Protein AF-A0A432V6X8-F1 (afdb_monomer)

pLDDT: mean 91.4, std 6.16, range [63.12, 97.38]

Foldseek 3Di:
DADPVVRDDAAEDPVQLCVPPNDDDQQVSQQPDADPVRDNDGDDDDDDDDDPVRVVVHDHDYDDDDDDDDDDDDDDD

Radius of gyration: 16.14 Å; Cα contacts (8 Å, |Δi|>4): 68; chains: 1; bounding box: 35×26×55 Å

Sequence (77 aa):
MTCRYCKRSHNYRPDDLIQIFGDMDTDDLARRMKCEQGHTGLMSVESFSPTGKEAVGLRIRRLVAIKIQRIPIWRED

Organism: NCBI:txid1851146

Structure (mmCIF, N/CA/C/O backbone):
data_AF-A0A432V6X8-F1
#
_entry.id   AF-A0A432V6X8-F1
#
loop_
_atom_site.group_PDB
_atom_site.id
_atom_site.type_symbol
_atom_site.label_atom_id
_atom_site.label_alt_id
_atom_site.label_comp_id
_atom_site.label_asym_id
_atom_site.label_entity_id
_atom_site.label_seq_id
_atom_site.pdbx_PDB_ins_code
_atom_site.Cartn_x
_atom_site.Cartn_y
_atom_site.Cartn_z
_atom_site.occupancy
_atom_site.B_iso_or_equiv
_atom_site.auth_seq_id
_atom_site.auth_comp_id
_atom_site.auth_asym_id
_atom_site.auth_atom_id
_atom_site.pdbx_PDB_model_num
ATOM 1 N N . MET A 1 1 ? -1.200 2.815 5.065 1.00 91.56 1 MET A N 1
ATOM 2 C CA . MET A 1 1 ? -0.092 3.336 4.228 1.00 91.56 1 MET A CA 1
ATOM 3 C C . MET A 1 1 ? -0.308 4.801 3.926 1.00 91.56 1 MET A C 1
ATOM 5 O O . MET A 1 1 ? -1.382 5.152 3.446 1.00 91.56 1 MET A O 1
ATOM 9 N N . THR A 1 2 ? 0.706 5.629 4.154 1.00 93.69 2 THR A N 1
ATOM 10 C CA . THR A 1 2 ? 0.586 7.091 4.101 1.00 93.69 2 THR A CA 1
ATOM 11 C C . THR A 1 2 ? 1.710 7.693 3.276 1.00 93.69 2 THR A C 1
ATOM 13 O O . THR A 1 2 ? 2.887 7.457 3.556 1.00 93.69 2 THR A O 1
ATOM 16 N N . CYS A 1 3 ? 1.370 8.484 2.260 1.00 92.06 3 CYS A N 1
ATOM 17 C CA . CYS A 1 3 ? 2.380 9.200 1.486 1.00 92.06 3 CYS A CA 1
ATOM 18 C C . CYS A 1 3 ? 2.906 10.375 2.311 1.00 92.06 3 CYS A C 1
ATOM 20 O O . CYS A 1 3 ? 2.138 11.258 2.692 1.00 92.06 3 CYS A O 1
ATOM 22 N N . ARG A 1 4 ? 4.217 10.435 2.567 1.00 90.06 4 ARG A N 1
ATOM 23 C CA . ARG A 1 4 ? 4.796 11.534 3.357 1.00 90.06 4 ARG A CA 1
ATOM 24 C C . ARG A 1 4 ? 4.768 12.885 2.641 1.00 90.06 4 ARG A C 1
ATOM 26 O O . ARG A 1 4 ? 4.862 13.898 3.329 1.00 90.06 4 ARG A O 1
ATOM 33 N N . TYR A 1 5 ? 4.596 12.908 1.318 1.00 89.38 5 TYR A N 1
ATOM 34 C CA . TYR A 1 5 ? 4.476 14.137 0.534 1.00 89.38 5 TYR A CA 1
ATOM 35 C C . TYR A 1 5 ? 3.035 14.669 0.531 1.00 89.38 5 TYR A C 1
ATOM 37 O O . TYR A 1 5 ? 2.759 15.684 1.160 1.00 89.38 5 TYR A O 1
ATOM 45 N N . CYS A 1 6 ? 2.090 13.948 -0.088 1.00 90.44 6 CYS A N 1
ATOM 46 C CA . CYS A 1 6 ? 0.700 14.412 -0.217 1.00 90.44 6 CYS A CA 1
ATOM 47 C C . CYS A 1 6 ? -0.181 14.134 1.015 1.00 90.44 6 CYS A C 1
ATOM 49 O O . CYS A 1 6 ? -1.357 14.489 1.017 1.00 90.44 6 CYS A O 1
ATOM 51 N N . LYS A 1 7 ? 0.363 13.470 2.047 1.00 90.62 7 LYS A N 1
ATOM 52 C CA . LYS A 1 7 ? -0.287 13.146 3.335 1.00 90.62 7 LYS A CA 1
ATOM 53 C C . LYS A 1 7 ? -1.557 12.293 3.243 1.00 90.62 7 LYS A C 1
ATOM 55 O O . LYS A 1 7 ? -2.243 12.104 4.241 1.00 90.62 7 LYS A O 1
ATOM 60 N N . ARG A 1 8 ? -1.869 11.737 2.068 1.00 91.38 8 ARG A N 1
ATOM 61 C CA . ARG A 1 8 ? -3.007 10.828 1.887 1.00 91.38 8 ARG A CA 1
ATOM 62 C C . ARG A 1 8 ? -2.695 9.453 2.460 1.00 91.38 8 ARG A C 1
ATOM 64 O O . ARG A 1 8 ? -1.605 8.919 2.233 1.00 91.38 8 ARG A O 1
ATOM 71 N N . SER A 1 9 ? -3.693 8.882 3.129 1.00 92.81 9 SER A N 1
ATOM 72 C CA . SER A 1 9 ? -3.625 7.561 3.747 1.00 92.81 9 SER A CA 1
ATOM 73 C C . SER A 1 9 ? -4.619 6.602 3.106 1.00 92.81 9 SER A C 1
ATOM 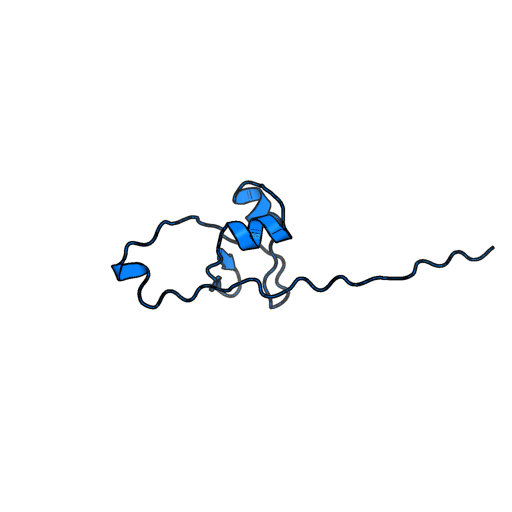75 O O . SER A 1 9 ? -5.779 6.945 2.867 1.00 92.81 9 SER A O 1
ATOM 77 N N . HIS A 1 10 ? -4.163 5.380 2.863 1.00 94.06 10 HIS A N 1
ATOM 78 C CA . HIS A 1 10 ? -4.978 4.277 2.376 1.00 94.06 10 HIS A CA 1
ATOM 79 C C . HIS A 1 10 ? -4.750 3.036 3.231 1.00 94.06 10 HIS A C 1
ATOM 81 O O . HIS A 1 10 ? -3.613 2.718 3.598 1.00 94.06 10 HIS A O 1
ATOM 87 N N . ASN A 1 11 ? -5.847 2.342 3.524 1.00 95.56 11 ASN A N 1
ATOM 88 C CA . ASN A 1 11 ? -5.835 1.057 4.206 1.00 95.56 11 ASN A CA 1
ATOM 89 C C . ASN A 1 11 ? -6.026 -0.041 3.168 1.00 95.56 11 ASN A C 1
ATOM 91 O O . ASN A 1 11 ? -6.882 0.085 2.291 1.00 95.56 11 ASN A O 1
ATOM 95 N N . TYR A 1 12 ? -5.253 -1.107 3.300 1.00 95.69 12 TYR A N 1
ATOM 96 C CA . TYR A 1 12 ? -5.284 -2.272 2.426 1.00 95.69 12 TYR A CA 1
ATOM 97 C C . TYR A 1 12 ? -5.379 -3.518 3.293 1.00 95.69 12 TYR A C 1
ATOM 99 O O . TYR A 1 12 ? -4.959 -3.495 4.453 1.00 95.69 12 TYR A O 1
ATOM 107 N N . ARG A 1 13 ? -5.913 -4.603 2.735 1.00 95.50 13 ARG A N 1
ATOM 108 C CA . ARG A 1 13 ? -5.755 -5.913 3.365 1.00 95.50 13 ARG A CA 1
ATOM 109 C C . ARG A 1 13 ? -4.340 -6.441 3.109 1.00 95.50 13 ARG A C 1
ATOM 111 O O . ARG A 1 13 ? -3.836 -6.232 2.007 1.00 95.50 13 ARG A O 1
ATOM 118 N N . PRO A 1 14 ? -3.717 -7.130 4.080 1.00 94.94 14 PRO A N 1
ATOM 119 C CA . PRO A 1 14 ? -2.429 -7.786 3.864 1.00 94.94 14 PRO A CA 1
ATOM 120 C C . PRO A 1 14 ? -2.452 -8.754 2.675 1.00 94.94 14 PRO A C 1
ATOM 122 O O . PRO A 1 14 ? -1.572 -8.671 1.828 1.00 94.94 14 PRO A O 1
ATOM 125 N N . ASP A 1 15 ? -3.501 -9.571 2.541 1.00 95.81 15 ASP A N 1
ATOM 126 C CA . ASP A 1 15 ? -3.628 -10.561 1.457 1.00 95.81 15 ASP A CA 1
ATOM 127 C C . ASP A 1 15 ? -3.563 -9.928 0.057 1.00 95.81 15 ASP A C 1
ATOM 129 O O . ASP A 1 15 ? -2.880 -10.432 -0.835 1.00 95.81 15 ASP A O 1
ATOM 133 N N . ASP A 1 16 ? -4.214 -8.772 -0.119 1.00 96.62 16 ASP A N 1
ATOM 134 C CA . ASP A 1 16 ? -4.197 -8.018 -1.378 1.00 96.62 16 ASP A CA 1
ATOM 135 C C . ASP A 1 16 ? -2.779 -7.529 -1.713 1.00 96.62 16 ASP A C 1
ATOM 137 O O . ASP A 1 16 ? -2.363 -7.527 -2.871 1.00 96.62 16 ASP A O 1
ATOM 141 N N . LEU A 1 17 ? -2.026 -7.096 -0.698 1.00 95.31 17 LEU A N 1
ATOM 142 C CA . LEU A 1 17 ? -0.657 -6.608 -0.864 1.00 95.31 17 LEU A CA 1
ATOM 143 C C . LEU A 1 17 ? 0.310 -7.757 -1.154 1.00 95.31 17 LEU A C 1
ATOM 145 O O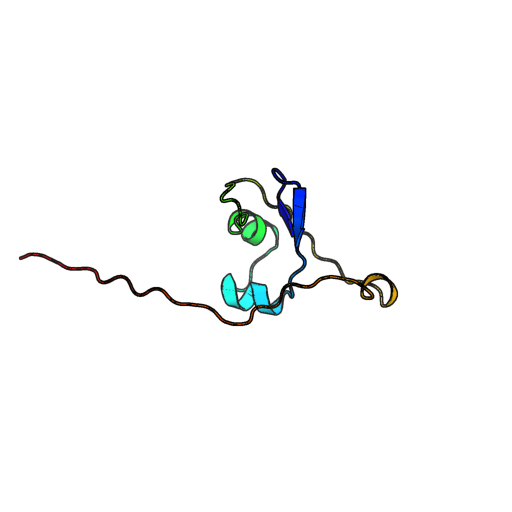 . LEU A 1 17 ? 1.168 -7.604 -2.023 1.00 95.31 17 LEU A O 1
ATOM 149 N N . ILE A 1 18 ? 0.130 -8.907 -0.501 1.00 95.75 18 ILE A N 1
ATOM 150 C CA . ILE A 1 18 ? 0.911 -10.126 -0.749 1.00 95.75 18 ILE A CA 1
ATOM 151 C C . ILE A 1 18 ? 0.716 -10.597 -2.193 1.00 95.75 18 ILE A C 1
ATOM 153 O O . ILE A 1 18 ? 1.685 -10.955 -2.860 1.00 95.75 18 ILE A O 1
ATOM 157 N N . GLN A 1 19 ? -0.506 -10.520 -2.728 1.00 95.81 19 GLN A N 1
ATOM 158 C CA . GLN A 1 19 ? -0.767 -10.882 -4.123 1.00 95.81 19 GLN A CA 1
ATOM 159 C C . GLN A 1 19 ? -0.012 -9.991 -5.133 1.00 95.81 19 GLN A C 1
ATOM 161 O O . GLN A 1 19 ? 0.300 -10.445 -6.234 1.00 95.81 19 GLN A O 1
ATOM 166 N N . ILE A 1 20 ? 0.278 -8.732 -4.783 1.00 93.81 20 ILE A N 1
ATOM 167 C CA . ILE A 1 20 ? 0.936 -7.761 -5.674 1.00 93.81 20 ILE A CA 1
ATOM 168 C C . ILE A 1 20 ? 2.458 -7.764 -5.497 1.00 93.81 20 ILE A C 1
ATOM 170 O O . ILE A 1 20 ? 3.195 -7.722 -6.482 1.00 93.81 20 ILE A O 1
ATOM 174 N N . PHE A 1 21 ? 2.933 -7.758 -4.251 1.00 93.38 21 PHE A N 1
ATOM 175 C CA . PHE A 1 21 ? 4.341 -7.532 -3.915 1.00 93.38 21 PHE A CA 1
ATOM 176 C C . PHE A 1 21 ? 5.082 -8.797 -3.474 1.00 93.38 21 PHE A C 1
ATOM 178 O O . PHE A 1 21 ? 6.316 -8.777 -3.427 1.00 93.38 21 PHE A O 1
ATOM 185 N N . GLY A 1 22 ? 4.351 -9.884 -3.211 1.00 95.19 22 GLY A N 1
ATOM 186 C CA . GLY A 1 22 ? 4.853 -11.071 -2.530 1.00 95.19 22 GLY A CA 1
ATOM 187 C C . GLY A 1 22 ? 4.827 -10.921 -1.008 1.00 95.19 22 GLY A C 1
ATOM 188 O O . GLY A 1 22 ? 4.424 -9.887 -0.474 1.00 95.19 22 GLY A O 1
ATOM 189 N N . ASP A 1 23 ? 5.261 -11.972 -0.318 1.00 94.62 23 ASP A N 1
ATOM 190 C CA . ASP A 1 23 ? 5.468 -11.946 1.129 1.00 94.62 23 ASP A CA 1
ATOM 191 C C . ASP A 1 23 ? 6.759 -11.179 1.449 1.00 94.62 23 ASP A C 1
ATOM 193 O O . ASP A 1 23 ? 7.850 -11.575 1.029 1.00 94.62 23 ASP A O 1
ATOM 197 N N . MET A 1 24 ? 6.623 -10.030 2.110 1.00 93.94 24 MET A N 1
ATOM 198 C CA . MET A 1 24 ? 7.734 -9.159 2.484 1.00 93.94 24 MET A CA 1
ATOM 199 C C . MET A 1 24 ? 7.403 -8.294 3.695 1.00 93.94 24 MET A C 1
ATOM 201 O O . MET A 1 24 ? 6.235 -8.045 4.001 1.00 93.94 24 MET A O 1
ATOM 205 N N . ASP A 1 25 ? 8.444 -7.791 4.357 1.00 93.31 25 ASP A N 1
ATOM 206 C CA . ASP A 1 25 ? 8.291 -6.882 5.486 1.00 93.31 25 ASP A CA 1
ATOM 207 C C . ASP A 1 25 ? 7.769 -5.489 5.078 1.00 93.31 25 ASP A C 1
ATOM 209 O O . ASP A 1 25 ? 7.683 -5.105 3.904 1.00 93.31 25 ASP A O 1
ATOM 213 N N . THR A 1 26 ? 7.390 -4.707 6.089 1.00 91.81 26 THR A N 1
ATOM 214 C CA . THR A 1 26 ? 6.791 -3.384 5.900 1.00 91.81 26 THR A CA 1
ATOM 215 C C . THR A 1 26 ? 7.756 -2.345 5.333 1.00 91.81 26 THR A C 1
ATOM 217 O O . THR A 1 26 ? 7.291 -1.410 4.674 1.00 91.81 26 THR A O 1
ATOM 220 N N . ASP A 1 27 ? 9.063 -2.486 5.556 1.00 90.88 27 ASP A N 1
ATOM 221 C CA . ASP A 1 27 ? 10.082 -1.535 5.098 1.00 90.88 27 ASP A CA 1
ATOM 222 C C . ASP A 1 27 ? 10.393 -1.738 3.612 1.00 90.88 27 ASP A C 1
ATOM 224 O O . ASP A 1 27 ? 10.509 -0.776 2.842 1.00 90.88 27 ASP A O 1
ATOM 228 N N . ASP A 1 28 ? 10.466 -2.988 3.167 1.00 92.38 28 ASP A N 1
ATOM 229 C CA . ASP A 1 28 ? 10.536 -3.340 1.752 1.00 92.38 28 ASP A CA 1
ATOM 230 C C . ASP A 1 28 ? 9.283 -2.898 0.998 1.00 92.38 28 ASP A C 1
ATOM 232 O O . ASP A 1 28 ? 9.369 -2.277 -0.072 1.00 92.38 28 ASP A O 1
ATOM 236 N N . LEU A 1 29 ? 8.113 -3.138 1.585 1.00 92.56 29 LEU A N 1
ATOM 237 C CA . LEU A 1 29 ? 6.845 -2.706 1.016 1.00 92.56 29 LEU A CA 1
ATOM 238 C C . LEU A 1 29 ? 6.766 -1.176 0.902 1.00 92.56 29 LEU A C 1
ATOM 240 O O . LEU A 1 29 ? 6.326 -0.646 -0.124 1.00 92.56 29 LEU A O 1
ATOM 244 N N . ALA A 1 30 ? 7.248 -0.452 1.917 1.00 91.88 30 ALA A N 1
ATOM 245 C CA . ALA A 1 30 ? 7.344 1.006 1.907 1.00 91.88 30 ALA A CA 1
ATOM 246 C C . ALA A 1 30 ? 8.230 1.529 0.767 1.00 91.88 30 ALA A C 1
ATOM 248 O O . ALA A 1 30 ? 7.918 2.561 0.167 1.00 91.88 30 ALA A O 1
ATOM 249 N N . ARG A 1 31 ? 9.316 0.818 0.443 1.00 89.56 31 ARG A N 1
ATOM 250 C CA . ARG A 1 31 ? 10.234 1.180 -0.648 1.00 89.56 31 ARG A CA 1
ATOM 251 C C . ARG A 1 31 ? 9.660 0.910 -2.040 1.00 89.56 31 ARG A C 1
ATOM 253 O O . ARG A 1 31 ? 9.974 1.651 -2.970 1.00 89.56 31 ARG A O 1
ATOM 260 N N . ARG A 1 32 ? 8.839 -0.133 -2.204 1.00 90.06 32 ARG A N 1
ATOM 261 C CA . ARG A 1 32 ? 8.268 -0.526 -3.510 1.00 90.06 32 ARG A CA 1
ATOM 262 C C . ARG A 1 32 ? 6.977 0.209 -3.866 1.00 90.06 32 ARG A C 1
ATOM 264 O O . ARG A 1 32 ? 6.691 0.405 -5.050 1.00 90.06 32 ARG A O 1
ATOM 271 N N . MET A 1 33 ? 6.201 0.616 -2.867 1.00 88.44 33 MET A N 1
ATOM 272 C CA . MET A 1 33 ? 4.953 1.347 -3.073 1.00 88.44 33 MET A CA 1
ATOM 273 C C . MET A 1 33 ? 5.188 2.743 -3.661 1.00 88.44 33 MET A C 1
ATOM 275 O O . MET A 1 33 ? 6.132 3.447 -3.308 1.00 88.44 33 MET A O 1
ATOM 279 N N . LYS A 1 34 ? 4.275 3.177 -4.536 1.00 87.69 34 LYS A N 1
ATOM 280 C CA . LYS A 1 34 ? 4.288 4.515 -5.142 1.00 87.69 34 LYS A CA 1
ATOM 281 C C . LYS A 1 34 ? 2.989 5.253 -4.848 1.00 87.69 34 LYS A 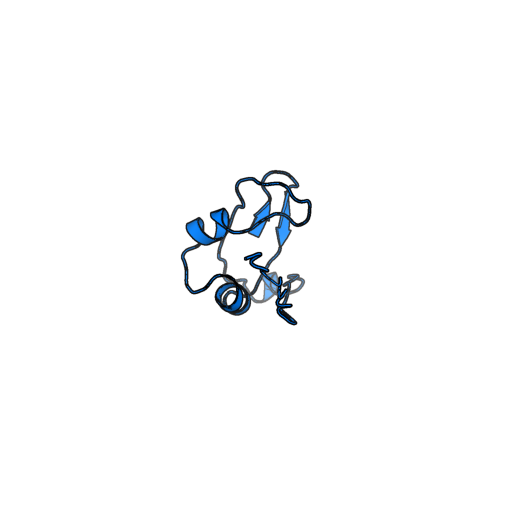C 1
ATOM 283 O O . LYS A 1 34 ? 1.917 4.653 -4.786 1.00 87.69 34 LYS A O 1
ATOM 288 N N . CYS A 1 35 ? 3.082 6.570 -4.681 1.00 88.38 35 CYS A N 1
ATOM 289 C CA . CYS A 1 35 ? 1.903 7.420 -4.585 1.00 88.38 35 CYS A CA 1
ATOM 290 C C . CYS A 1 35 ? 1.160 7.452 -5.932 1.00 88.38 35 CYS A C 1
ATOM 292 O O . CYS A 1 35 ? 1.792 7.554 -6.981 1.00 88.38 35 CYS A O 1
ATOM 294 N N . GLU A 1 36 ? -0.176 7.459 -5.907 1.00 85.12 36 GLU A N 1
ATOM 295 C CA . GLU A 1 36 ? -1.014 7.573 -7.117 1.00 85.12 36 GLU A CA 1
ATOM 296 C C . GLU A 1 36 ? -0.780 8.878 -7.892 1.00 85.12 36 GLU A C 1
ATOM 298 O O . GLU A 1 36 ? -1.036 8.943 -9.086 1.00 85.12 36 GLU A O 1
ATOM 303 N N . GLN A 1 37 ? -0.263 9.916 -7.229 1.00 85.94 37 GLN A N 1
ATOM 304 C CA . GLN A 1 37 ? 0.108 11.184 -7.866 1.00 85.94 37 GLN A CA 1
ATOM 305 C C . GLN A 1 37 ? 1.517 11.160 -8.483 1.00 85.94 37 GLN A C 1
ATOM 307 O O . GLN A 1 37 ? 2.032 12.197 -8.882 1.00 85.94 37 GLN A O 1
ATOM 312 N N . GLY A 1 38 ? 2.173 9.998 -8.537 1.00 79.38 38 GLY A N 1
ATOM 313 C CA . GLY A 1 38 ? 3.497 9.849 -9.142 1.00 79.38 38 GLY A CA 1
ATOM 314 C C . GLY A 1 38 ? 4.655 10.334 -8.268 1.00 79.38 38 GLY A C 1
ATOM 315 O O . GLY A 1 38 ? 5.803 10.265 -8.694 1.00 79.38 38 GLY A O 1
ATOM 316 N N . HIS A 1 39 ? 4.393 10.785 -7.036 1.00 78.38 39 HIS A N 1
ATOM 317 C CA . HIS A 1 39 ? 5.460 11.151 -6.109 1.00 78.38 39 HIS A CA 1
ATOM 318 C C . HIS A 1 39 ? 6.281 9.919 -5.715 1.00 78.38 39 HIS A C 1
ATOM 320 O O . HIS A 1 39 ? 5.771 8.971 -5.111 1.00 78.38 39 HIS A O 1
ATOM 326 N N . THR A 1 40 ? 7.568 9.966 -6.043 1.00 64.75 40 THR A N 1
ATOM 327 C CA . 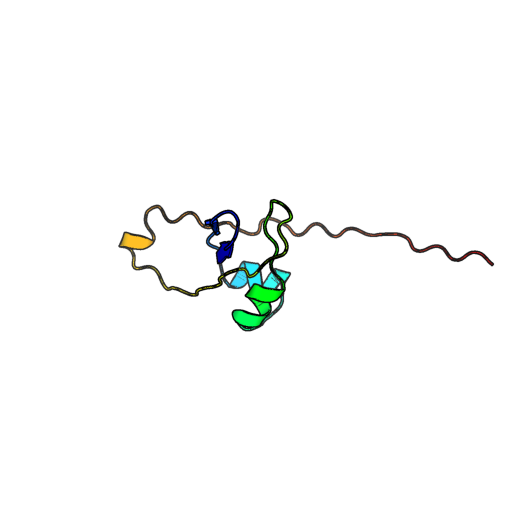THR A 1 40 ? 8.578 8.987 -5.651 1.00 64.75 40 THR A CA 1
ATOM 328 C C . THR A 1 40 ? 9.213 9.450 -4.342 1.00 64.75 40 THR A C 1
ATOM 330 O O . THR A 1 40 ? 10.102 10.297 -4.335 1.00 64.75 40 THR A O 1
ATOM 333 N N . GLY A 1 41 ? 8.715 8.957 -3.212 1.00 63.12 41 GLY A N 1
ATOM 334 C CA . GLY A 1 41 ? 9.218 9.317 -1.889 1.00 63.12 41 GLY A CA 1
ATOM 335 C C . GLY A 1 41 ? 8.728 8.349 -0.819 1.00 63.12 41 GLY A C 1
ATOM 336 O O . GLY A 1 41 ? 7.759 7.629 -1.048 1.00 63.12 41 GLY A O 1
ATOM 337 N N . LEU A 1 42 ? 9.412 8.350 0.333 1.00 71.50 42 LEU A N 1
ATOM 338 C CA . LEU A 1 42 ? 9.188 7.462 1.482 1.00 71.50 42 LEU A CA 1
ATOM 339 C C . LEU A 1 42 ? 7.694 7.319 1.805 1.00 71.50 42 LEU A C 1
ATOM 341 O O . LEU A 1 42 ? 7.071 8.218 2.383 1.00 71.50 42 LEU A O 1
ATOM 345 N N . MET A 1 43 ? 7.120 6.178 1.436 1.00 89.62 43 MET A N 1
ATOM 346 C CA . MET A 1 43 ? 5.835 5.754 1.964 1.00 89.62 43 MET A CA 1
ATOM 347 C C . MET A 1 43 ? 6.023 5.378 3.432 1.00 89.62 43 MET A C 1
ATOM 349 O O . MET A 1 43 ? 7.030 4.788 3.804 1.00 89.62 43 MET A O 1
ATOM 353 N N . SER A 1 44 ? 5.066 5.733 4.284 1.00 91.81 44 SER A N 1
ATOM 354 C CA . SER A 1 44 ? 4.997 5.184 5.637 1.00 91.81 44 SER A CA 1
ATOM 355 C C . SER A 1 44 ? 4.034 4.006 5.622 1.00 91.81 44 SER A C 1
ATOM 357 O O . SER A 1 44 ? 2.869 4.162 5.231 1.00 91.81 44 SER A O 1
ATOM 359 N N . VAL A 1 45 ? 4.512 2.836 6.023 1.00 93.69 45 VAL A N 1
ATOM 360 C CA . VAL A 1 45 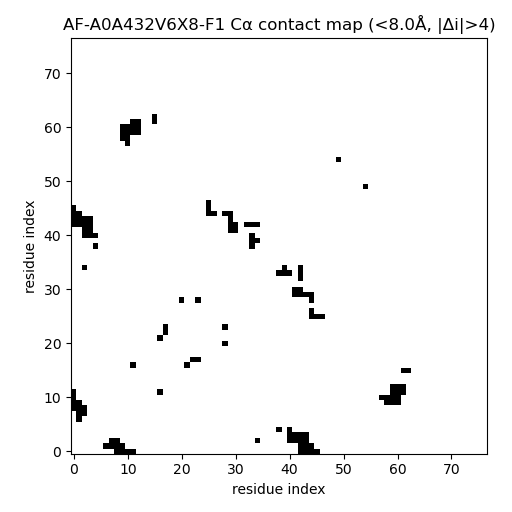? 3.701 1.629 6.181 1.00 93.69 45 VAL A CA 1
ATOM 361 C C . VAL A 1 45 ? 3.583 1.351 7.672 1.00 93.69 45 VAL A C 1
ATOM 363 O O . VAL A 1 45 ? 4.557 1.461 8.403 1.00 93.69 45 VAL A O 1
ATOM 366 N N . GLU A 1 46 ? 2.371 1.046 8.113 1.00 93.12 46 GLU A N 1
ATOM 367 C CA . GLU A 1 46 ? 2.068 0.671 9.488 1.00 93.12 46 GLU A CA 1
ATOM 368 C C . GLU A 1 46 ? 1.013 -0.428 9.431 1.00 93.12 46 GLU A C 1
ATOM 370 O O . GLU A 1 46 ? 0.047 -0.329 8.661 1.00 93.12 46 GLU A O 1
ATOM 375 N N . SER A 1 47 ? 1.228 -1.478 10.215 1.00 92.69 47 SER A N 1
ATOM 376 C CA . SER A 1 47 ? 0.264 -2.545 10.445 1.00 92.69 47 SER A CA 1
ATOM 377 C C . SER A 1 47 ? -0.473 -2.281 11.749 1.00 92.69 47 SER A C 1
ATOM 379 O O . SER A 1 47 ? 0.157 -2.068 12.782 1.00 92.69 47 SER A O 1
ATOM 381 N N . PHE A 1 48 ? -1.796 -2.358 11.719 1.00 93.19 48 PHE A N 1
ATOM 382 C CA . PHE A 1 48 ? -2.624 -2.241 12.911 1.00 93.19 48 PHE A CA 1
ATOM 383 C C . PHE A 1 48 ? -3.784 -3.231 12.831 1.00 93.19 48 PHE A C 1
ATOM 385 O O . PHE A 1 48 ? -4.216 -3.613 11.742 1.00 93.19 48 PHE A O 1
ATOM 392 N N . SER A 1 49 ? -4.286 -3.638 13.994 1.00 94.12 49 SER A N 1
ATOM 393 C CA . SER A 1 49 ? -5.484 -4.470 14.118 1.00 94.12 49 SER A CA 1
ATOM 394 C C . SER A 1 49 ? -6.597 -3.619 14.725 1.00 94.12 49 SER A C 1
ATOM 396 O O . SER A 1 49 ? -6.538 -3.346 15.923 1.00 94.12 49 SER A O 1
ATOM 398 N N . PRO A 1 50 ? -7.574 -3.143 13.930 1.00 93.75 50 PRO A N 1
ATOM 399 C CA . PRO A 1 50 ? -8.614 -2.264 14.445 1.00 93.75 50 PRO A CA 1
ATOM 400 C C . PRO A 1 50 ? -9.518 -3.010 15.425 1.00 93.75 50 PRO A C 1
ATOM 402 O O . PRO A 1 50 ? -9.932 -4.146 15.178 1.00 93.75 50 PRO A O 1
ATOM 405 N N . THR A 1 51 ? -9.900 -2.336 16.503 1.00 94.88 51 THR A N 1
ATOM 406 C CA . THR A 1 51 ? -11.025 -2.766 17.334 1.00 94.88 51 THR A CA 1
ATOM 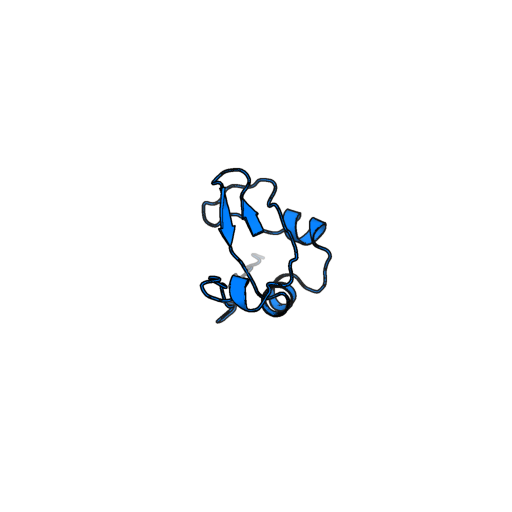407 C C . THR A 1 51 ? -12.328 -2.719 16.533 1.00 94.88 51 THR A C 1
ATOM 409 O O . THR A 1 51 ? -12.434 -2.026 15.519 1.00 94.88 51 THR A O 1
ATOM 412 N N . GLY A 1 52 ? -13.374 -3.400 17.012 1.00 93.00 52 GLY A N 1
ATOM 413 C CA . GLY A 1 52 ? -14.687 -3.361 16.358 1.00 93.00 52 GLY A CA 1
ATOM 414 C C . GLY A 1 52 ? -15.220 -1.936 16.161 1.00 93.00 52 GLY A C 1
ATOM 415 O O . GLY A 1 52 ? -15.804 -1.641 15.125 1.00 93.00 52 GLY A O 1
ATOM 416 N N . LYS A 1 53 ? -14.945 -1.024 17.104 1.00 94.19 53 LYS A N 1
ATOM 417 C CA . LYS A 1 53 ? -15.323 0.392 17.001 1.00 94.19 53 LYS A CA 1
ATOM 418 C C . LYS A 1 53 ? -14.520 1.138 15.930 1.00 94.19 53 LYS A C 1
ATOM 420 O O . LYS A 1 53 ? -15.099 1.933 15.204 1.00 94.19 53 LYS A O 1
ATOM 425 N N . GLU A 1 54 ? -13.217 0.890 15.822 1.00 91.00 54 GLU A N 1
ATOM 426 C CA . GLU A 1 54 ? -12.353 1.529 14.814 1.00 91.00 54 GLU A CA 1
ATOM 427 C C . GLU A 1 54 ? -12.591 0.975 13.407 1.00 91.00 54 GLU A C 1
ATOM 429 O O . GLU A 1 54 ? -12.415 1.685 12.418 1.00 91.00 54 GLU A O 1
ATOM 434 N N . ALA A 1 55 ? -13.014 -0.286 13.306 1.00 89.94 55 ALA A N 1
ATOM 435 C CA . ALA A 1 55 ? -13.376 -0.904 12.038 1.00 89.94 55 ALA A CA 1
ATOM 436 C C . ALA A 1 55 ? -14.633 -0.260 11.424 1.00 89.94 55 ALA A C 1
ATOM 438 O O . ALA A 1 55 ? -14.767 -0.213 10.197 1.00 89.94 55 ALA A O 1
ATOM 439 N N . VAL A 1 56 ? -15.543 0.269 12.252 1.00 92.62 56 VAL A N 1
ATOM 440 C CA . VAL A 1 56 ? -16.729 1.003 11.791 1.00 92.62 56 VAL A CA 1
ATOM 441 C C . VAL A 1 56 ? -16.287 2.299 11.109 1.00 92.62 56 VAL A C 1
ATOM 443 O O . VAL A 1 56 ? -15.709 3.189 11.722 1.00 92.62 56 VAL A O 1
ATOM 446 N N . GLY A 1 57 ? -16.567 2.410 9.808 1.00 89.88 57 GLY A N 1
ATOM 447 C CA . GLY A 1 57 ? -16.175 3.565 8.993 1.00 89.88 57 GLY A CA 1
ATOM 448 C C . GLY A 1 57 ? -14.759 3.490 8.411 1.00 89.88 57 GLY A C 1
ATOM 449 O O . GLY A 1 57 ? -14.378 4.371 7.634 1.00 89.88 57 GLY A O 1
ATOM 450 N N . LEU A 1 58 ? -13.992 2.432 8.703 1.00 94.00 58 LEU A N 1
ATOM 451 C CA . LEU A 1 58 ? -12.673 2.233 8.109 1.00 94.00 58 LEU A CA 1
ATOM 452 C C . LEU A 1 58 ? -12.800 1.976 6.602 1.00 94.00 58 LEU A C 1
ATOM 454 O O . LEU A 1 58 ? -13.352 0.972 6.149 1.00 94.00 58 LEU A O 1
ATOM 458 N N . ARG A 1 59 ? -12.245 2.883 5.794 1.00 95.50 59 ARG A N 1
ATOM 459 C CA . ARG A 1 59 ? -12.213 2.728 4.335 1.00 95.50 59 ARG A CA 1
ATOM 460 C C . ARG A 1 59 ? -11.025 1.858 3.941 1.00 95.50 59 ARG A C 1
ATOM 462 O O . ARG A 1 59 ? -9.881 2.311 4.007 1.00 95.50 59 ARG A O 1
ATOM 469 N N . ILE A 1 60 ? -11.312 0.626 3.525 1.00 94.94 60 ILE A N 1
ATOM 470 C CA . ILE A 1 60 ? -10.328 -0.347 3.034 1.00 94.94 60 ILE A CA 1
ATOM 471 C C . ILE A 1 60 ? -10.406 -0.402 1.506 1.00 94.94 60 ILE A C 1
ATOM 473 O O . ILE A 1 60 ? -11.474 -0.659 0.948 1.00 94.94 60 ILE A O 1
ATOM 477 N N . ARG A 1 61 ? -9.283 -0.171 0.823 1.00 95.25 61 ARG A N 1
ATOM 478 C CA . ARG A 1 61 ? -9.145 -0.424 -0.616 1.00 95.25 61 ARG A CA 1
ATOM 479 C C . ARG A 1 61 ? -8.955 -1.921 -0.833 1.00 95.25 61 ARG A C 1
ATOM 481 O O . ARG A 1 61 ? -8.100 -2.519 -0.189 1.00 95.25 61 ARG A O 1
ATOM 488 N N . ARG A 1 62 ? -9.767 -2.497 -1.721 1.00 95.88 62 ARG A N 1
ATOM 489 C CA . ARG A 1 62 ? -9.727 -3.919 -2.066 1.00 95.88 62 ARG A CA 1
ATOM 490 C C . ARG A 1 62 ? -9.164 -4.114 -3.461 1.00 95.88 62 ARG A C 1
ATOM 492 O O . ARG A 1 62 ? -9.551 -3.387 -4.381 1.00 95.88 62 ARG A O 1
ATOM 499 N N . LEU A 1 63 ? -8.295 -5.102 -3.612 1.00 96.38 63 LEU A N 1
ATOM 500 C CA . LEU A 1 63 ? -7.843 -5.553 -4.919 1.00 96.38 63 LEU A CA 1
ATOM 501 C C . LEU A 1 63 ? -8.999 -6.256 -5.644 1.00 96.38 63 LEU A C 1
ATOM 503 O O . LEU A 1 63 ? -9.582 -7.205 -5.132 1.00 96.38 63 LEU A O 1
ATOM 507 N N . VAL A 1 64 ? -9.353 -5.760 -6.832 1.00 97.38 64 VAL A N 1
ATOM 508 C CA . VAL A 1 64 ? -10.442 -6.328 -7.654 1.00 97.38 64 VAL A CA 1
ATOM 509 C C . VAL A 1 64 ? -9.924 -7.120 -8.851 1.00 97.38 64 VAL A C 1
ATOM 511 O O . VAL A 1 64 ? -10.546 -8.091 -9.263 1.00 97.38 64 VAL A O 1
ATOM 514 N N . ALA A 1 65 ? -8.792 -6.702 -9.418 1.00 95.94 65 ALA A N 1
ATOM 515 C CA . ALA A 1 65 ? -8.120 -7.360 -10.529 1.00 95.94 65 ALA A CA 1
ATOM 516 C C . ALA A 1 65 ? -6.691 -6.818 -10.664 1.00 95.94 65 ALA A C 1
ATOM 518 O O . ALA A 1 65 ? -6.429 -5.659 -10.334 1.00 95.94 65 ALA A O 1
ATOM 519 N N . ILE A 1 66 ? -5.793 -7.627 -11.226 1.00 93.69 66 ILE A N 1
ATOM 520 C CA . ILE A 1 66 ? -4.470 -7.189 -11.681 1.00 93.69 66 ILE A CA 1
ATOM 521 C C . ILE A 1 66 ? -4.478 -7.203 -13.208 1.00 93.69 66 ILE A C 1
ATOM 523 O O . ILE A 1 66 ? -4.701 -8.240 -13.833 1.00 93.69 66 ILE A O 1
ATOM 527 N N . LYS A 1 67 ? -4.230 -6.044 -13.824 1.00 94.50 67 LYS A N 1
ATOM 528 C CA . LYS A 1 67 ? -4.088 -5.932 -15.278 1.00 94.50 67 LYS A CA 1
ATOM 529 C C . LYS A 1 67 ? -2.625 -6.142 -15.662 1.00 94.50 67 LYS A C 1
ATOM 531 O O . LYS A 1 67 ? -1.773 -5.337 -15.301 1.00 94.50 67 LYS A O 1
ATOM 536 N N . ILE A 1 68 ? -2.349 -7.191 -16.431 1.00 92.44 68 ILE A N 1
ATOM 537 C CA . ILE A 1 68 ? -1.013 -7.471 -16.969 1.00 92.44 68 ILE A CA 1
ATOM 538 C C . ILE A 1 68 ? -0.860 -6.757 -18.317 1.00 92.44 68 ILE A C 1
ATOM 540 O O . ILE A 1 68 ? -1.672 -6.955 -19.222 1.00 92.44 68 ILE A O 1
ATOM 544 N N . GLN A 1 69 ? 0.185 -5.940 -18.468 1.00 93.12 69 GLN A N 1
ATOM 545 C CA . GLN A 1 69 ? 0.555 -5.331 -19.746 1.00 93.12 69 GLN A CA 1
ATOM 546 C C . GLN A 1 69 ? 1.595 -6.209 -20.450 1.00 93.12 69 GLN A C 1
ATOM 548 O O . GLN A 1 69 ? 2.688 -6.417 -19.931 1.00 93.12 69 GLN A O 1
ATOM 553 N N . ARG A 1 70 ? 1.261 -6.724 -21.637 1.00 93.69 70 ARG A N 1
ATOM 554 C CA . ARG A 1 70 ? 2.210 -7.436 -22.504 1.00 93.69 70 ARG A CA 1
AT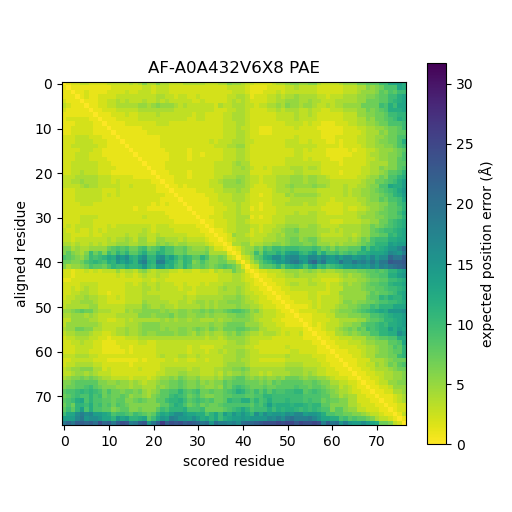OM 555 C C . ARG A 1 70 ? 2.833 -6.433 -23.468 1.00 93.69 70 ARG A C 1
ATOM 557 O O . ARG A 1 70 ? 2.106 -5.796 -24.225 1.00 93.69 70 ARG A O 1
ATOM 564 N N . ILE A 1 71 ? 4.1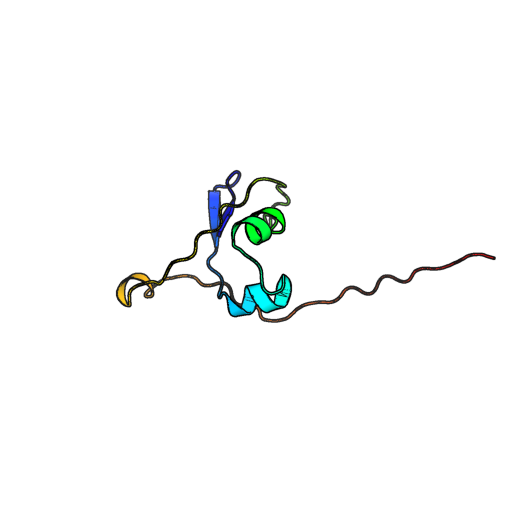53 -6.283 -23.416 1.00 94.88 71 ILE A N 1
ATOM 565 C CA . ILE A 1 71 ? 4.912 -5.383 -24.290 1.00 94.88 71 ILE A CA 1
ATOM 566 C C . ILE A 1 71 ? 5.723 -6.266 -25.250 1.00 94.88 71 ILE A C 1
ATOM 568 O O . ILE A 1 71 ? 6.553 -7.037 -24.766 1.00 94.88 71 ILE A O 1
ATOM 572 N N . PRO A 1 72 ? 5.466 -6.231 -26.572 1.00 93.25 72 PRO A N 1
ATOM 573 C CA . PR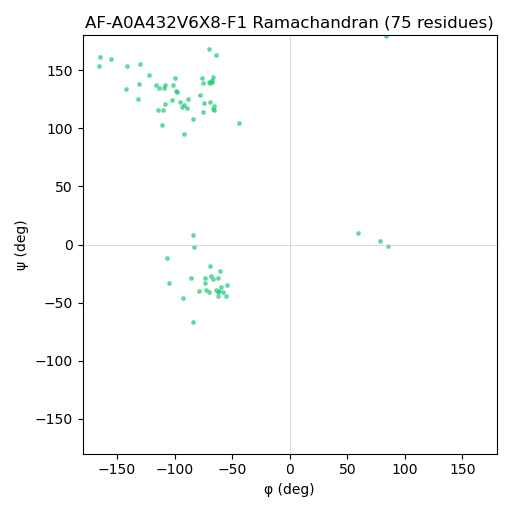O A 1 72 ? 6.239 -7.013 -27.530 1.00 93.25 72 PRO A CA 1
ATOM 574 C C . PRO A 1 72 ? 7.669 -6.465 -27.634 1.00 93.25 72 PRO A C 1
ATOM 576 O O . PRO A 1 72 ? 7.873 -5.252 -27.652 1.00 93.25 72 PRO A O 1
ATOM 579 N N . ILE A 1 73 ? 8.647 -7.367 -27.711 1.00 95.06 73 ILE A N 1
ATOM 580 C CA . ILE A 1 73 ? 10.062 -7.046 -27.921 1.00 95.06 73 ILE A CA 1
ATOM 581 C C . ILE A 1 73 ? 10.443 -7.620 -29.281 1.00 95.06 73 ILE A C 1
ATOM 583 O O . ILE A 1 73 ? 10.380 -8.833 -29.481 1.00 95.06 73 ILE A O 1
ATOM 587 N N . TRP A 1 74 ? 10.801 -6.742 -30.211 1.00 93.44 74 TRP A N 1
ATOM 588 C CA . TRP A 1 74 ? 11.206 -7.103 -31.566 1.00 93.44 74 TRP A CA 1
ATOM 589 C C . TRP A 1 74 ? 12.729 -7.089 -31.656 1.00 93.44 74 TRP A C 1
ATOM 591 O O . TRP A 1 74 ? 13.386 -6.255 -31.033 1.00 93.44 74 TRP A O 1
ATOM 601 N N . ARG A 1 75 ? 13.281 -8.022 -32.423 1.00 95.50 75 ARG A N 1
ATOM 602 C CA . ARG A 1 75 ? 14.686 -8.032 -32.823 1.00 95.50 75 ARG A CA 1
ATOM 603 C C . ARG A 1 75 ? 14.716 -7.809 -34.325 1.00 95.50 75 ARG A C 1
ATOM 605 O O . ARG A 1 75 ? 13.925 -8.433 -35.028 1.00 95.50 75 ARG A O 1
ATOM 612 N N . GLU A 1 76 ? 15.603 -6.934 -34.770 1.00 89.38 76 GLU A N 1
ATOM 613 C CA . GLU A 1 76 ? 15.923 -6.779 -36.186 1.00 89.38 76 GLU A CA 1
ATOM 614 C C . GLU A 1 76 ? 17.208 -7.567 -36.465 1.00 89.38 76 GLU A C 1
ATOM 616 O O . GLU A 1 76 ? 18.143 -7.501 -35.659 1.00 89.38 76 GLU A O 1
ATOM 621 N N . ASP A 1 77 ? 17.190 -8.369 -37.533 1.00 82.81 77 ASP A N 1
ATOM 622 C CA . ASP A 1 77 ? 18.348 -9.095 -38.074 1.00 82.81 77 ASP A CA 1
ATOM 623 C C . ASP A 1 77 ? 19.046 -8.251 -39.153 1.00 82.81 77 ASP A C 1
ATOM 625 O O . ASP A 1 77 ? 18.331 -7.523 -39.885 1.00 82.81 77 ASP A O 1
#

Solvent-accessible surface area (backbone atoms only — not comparable to full-atom values): 5241 Å² total; per-residue (Å²): 63,31,35,72,83,84,65,51,71,52,41,65,53,68,69,55,47,34,76,74,76,43,90,73,56,59,67,61,48,18,70,72,52,72,47,95,86,69,53,87,62,70,34,45,58,73,88,81,82,70,51,78,74,59,50,61,87,57,71,65,58,74,81,86,78,85,87,82,84,86,79,90,84,87,82,87,131

Secondary structure (DSSP, 8-state):
-EETTT--B-EE-HHHHHHHH-S--HHHHHHH---TT---S-EE-------HHHHTT--EE-----PPPP-------

Mean predicted aligned error: 4.69 Å